Protein AF-A0ABD0NRP0-F1 (afdb_monomer_lite)

Sequence (120 aa):
FGYTNIGIIAADGDWSVAAAMLEDPYLNDAVEVIGVHYPGTKTVKEALFSEKKLWSSEDYSTFNDDIGAGCWARILNQNYVNGRMTSTISWNLIASYYENLSFGGDGLMTADEPWSGHYV

Structure (mmCIF, N/CA/C/O backbone):
data_AF-A0ABD0NRP0-F1
#
_entry.id   AF-A0ABD0NRP0-F1
#
loop_
_atom_site.group_PDB
_atom_site.id
_atom_site.type_symbol
_atom_site.label_atom_id
_atom_site.label_alt_id
_atom_site.label_comp_id
_atom_site.label_asym_id
_atom_site.label_entity_id
_atom_site.label_seq_id
_atom_site.pdbx_PDB_ins_code
_atom_site.Cartn_x
_atom_site.Cartn_y
_atom_site.Cartn_z
_atom_site.occupancy
_atom_site.B_iso_or_equiv
_atom_site.auth_seq_id
_atom_site.auth_comp_id
_atom_site.auth_asym_id
_atom_site.auth_atom_id
_atom_site.pdbx_PDB_model_num
ATOM 1 N N . PHE A 1 1 ? -29.405 -11.449 -0.963 1.00 57.97 1 PHE A N 1
ATOM 2 C CA . PHE A 1 1 ? -28.964 -10.470 -1.975 1.00 57.97 1 PHE A CA 1
ATOM 3 C C . PHE A 1 1 ? -28.251 -9.351 -1.245 1.00 57.97 1 PHE A C 1
ATOM 5 O O . PHE A 1 1 ? -28.846 -8.779 -0.344 1.00 57.97 1 PHE A O 1
ATOM 12 N N . GLY A 1 2 ? -26.979 -9.116 -1.553 1.00 84.50 2 GLY A N 1
ATOM 13 C CA . GLY A 1 2 ? -26.143 -8.121 -0.877 1.00 84.50 2 GLY A CA 1
ATOM 14 C C . GLY A 1 2 ? -24.677 -8.552 -0.861 1.00 84.50 2 GLY A C 1
ATOM 15 O O . GLY A 1 2 ? -24.392 -9.747 -0.826 1.00 84.50 2 GLY A O 1
ATOM 16 N N . TYR A 1 3 ? -23.762 -7.585 -0.898 1.00 93.06 3 TYR A N 1
ATOM 17 C CA . TYR A 1 3 ? -22.310 -7.795 -0.856 1.00 93.06 3 TYR A CA 1
ATOM 18 C C . TYR A 1 3 ? -21.794 -7.932 0.589 1.00 93.06 3 TYR A C 1
ATOM 20 O O . TYR A 1 3 ? -20.792 -7.334 0.953 1.00 93.06 3 TYR A O 1
ATOM 28 N 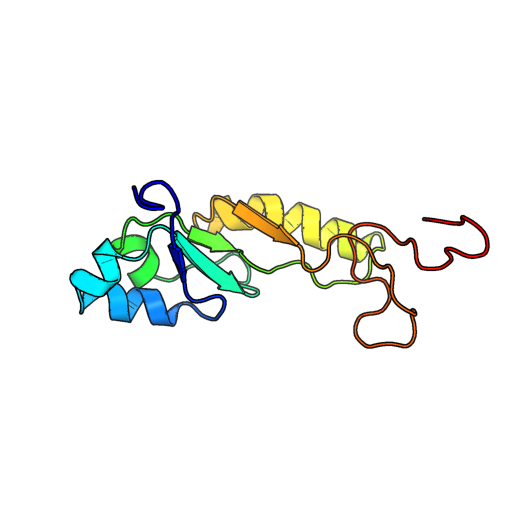N . THR A 1 4 ? -22.480 -8.709 1.435 1.00 92.56 4 THR A N 1
ATOM 29 C CA . THR A 1 4 ? -22.205 -8.791 2.889 1.00 92.56 4 THR A CA 1
ATOM 30 C C . THR A 1 4 ? -20.862 -9.429 3.247 1.00 92.56 4 THR A C 1
ATOM 32 O O . THR A 1 4 ? -20.465 -9.389 4.402 1.00 92.56 4 THR A O 1
ATOM 35 N N . ASN A 1 5 ? -20.178 -10.033 2.273 1.00 94.75 5 ASN A N 1
ATOM 36 C CA . ASN A 1 5 ? -18.858 -10.643 2.448 1.00 94.75 5 ASN A CA 1
ATOM 37 C C . ASN A 1 5 ? -17.716 -9.722 1.976 1.00 94.75 5 ASN A C 1
ATOM 39 O O . ASN A 1 5 ? -16.573 -10.165 1.913 1.00 94.75 5 ASN A O 1
ATOM 43 N N . ILE A 1 6 ? -18.023 -8.485 1.570 1.00 96.88 6 ILE A N 1
ATOM 44 C CA . ILE A 1 6 ? -17.028 -7.490 1.162 1.00 96.88 6 ILE A CA 1
ATOM 45 C C . ILE A 1 6 ? -16.732 -6.590 2.361 1.00 96.88 6 ILE A C 1
ATOM 47 O O . ILE A 1 6 ? -17.630 -5.914 2.858 1.00 96.88 6 ILE A O 1
ATOM 51 N N . GLY A 1 7 ? -15.480 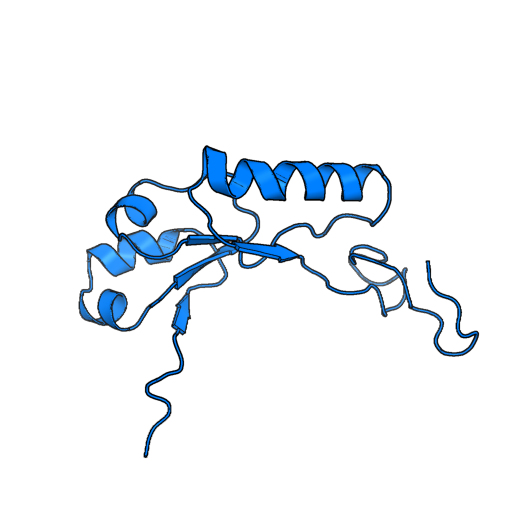-6.600 2.813 1.00 96.56 7 GLY A N 1
ATOM 52 C CA . GLY A 1 7 ? -14.989 -5.720 3.870 1.00 96.56 7 GLY A CA 1
ATOM 53 C C . GLY A 1 7 ? -14.593 -4.338 3.353 1.00 96.56 7 GLY A C 1
ATOM 54 O O . GLY A 1 7 ? -14.312 -4.159 2.166 1.00 96.56 7 GLY A O 1
ATOM 55 N N . ILE A 1 8 ? -14.540 -3.365 4.263 1.00 98.31 8 ILE A N 1
ATOM 56 C CA . ILE A 1 8 ? -14.067 -2.003 3.992 1.00 98.31 8 ILE A CA 1
ATOM 57 C C . ILE A 1 8 ? -12.703 -1.811 4.659 1.00 98.31 8 ILE A C 1
ATOM 59 O O . ILE A 1 8 ? -12.541 -2.084 5.852 1.00 98.31 8 ILE A O 1
ATOM 63 N N . ILE A 1 9 ? -11.738 -1.319 3.884 1.00 98.75 9 ILE A N 1
ATOM 64 C CA . ILE A 1 9 ? -10.479 -0.763 4.381 1.00 98.75 9 ILE A CA 1
ATOM 65 C C . ILE A 1 9 ? -10.592 0.762 4.402 1.00 98.75 9 ILE A C 1
ATOM 67 O O . ILE A 1 9 ? -11.164 1.351 3.484 1.00 98.75 9 ILE A O 1
ATOM 71 N N . ALA A 1 10 ? -10.094 1.395 5.461 1.00 98.50 10 ALA A N 1
ATOM 72 C CA . ALA A 1 10 ? -10.061 2.848 5.579 1.00 98.50 10 ALA A CA 1
ATOM 73 C C . ALA A 1 10 ? -8.774 3.317 6.282 1.00 98.50 10 ALA A C 1
ATOM 75 O O . ALA A 1 10 ? -8.218 2.594 7.096 1.00 98.50 10 ALA A O 1
ATOM 76 N N . ALA A 1 11 ? -8.260 4.517 6.043 1.00 98.00 11 ALA A N 1
ATOM 77 C CA . ALA A 1 11 ? -8.748 5.503 5.079 1.00 98.00 11 ALA A CA 1
ATOM 78 C C . ALA A 1 11 ? -7.853 5.611 3.834 1.00 98.00 11 ALA A C 1
ATOM 80 O O . ALA A 1 11 ? -8.106 6.487 3.014 1.00 98.00 11 ALA A O 1
ATOM 81 N N . ASP A 1 12 ? -6.827 4.756 3.713 1.00 98.38 12 ASP A N 1
ATOM 82 C CA . ASP A 1 12 ? -5.772 4.899 2.701 1.00 98.38 12 ASP A CA 1
ATOM 83 C C . ASP A 1 12 ? -5.112 6.286 2.785 1.00 98.38 12 ASP A C 1
ATOM 85 O O . ASP A 1 12 ? -5.074 7.071 1.84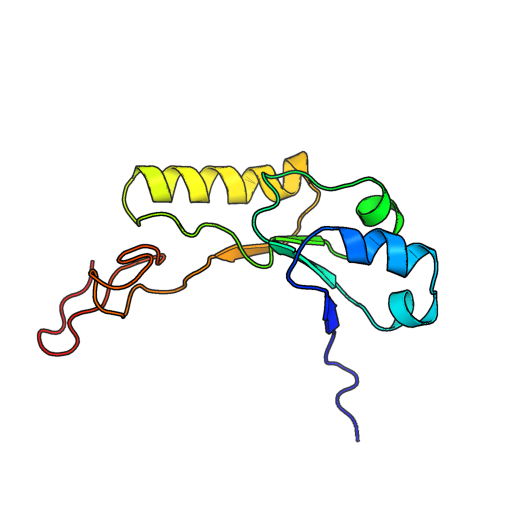2 1.00 98.38 12 ASP A O 1
ATOM 89 N N . GLY A 1 13 ? -4.639 6.602 3.993 1.00 96.50 13 GLY A N 1
ATOM 90 C CA . GLY A 1 13 ? -4.005 7.870 4.332 1.00 96.50 13 GLY A CA 1
ATOM 91 C C . GLY A 1 13 ? -3.131 7.726 5.574 1.00 96.50 13 GLY A C 1
ATOM 92 O O . GLY A 1 13 ? -2.326 6.800 5.670 1.00 96.50 13 GLY A O 1
ATOM 93 N N . ASP A 1 14 ? -3.287 8.628 6.542 1.00 97.62 14 ASP A N 1
ATOM 94 C CA . ASP A 1 14 ? -2.591 8.536 7.826 1.00 97.62 14 ASP A CA 1
ATOM 95 C C . ASP A 1 14 ? -3.384 7.727 8.877 1.00 97.62 14 ASP A C 1
ATOM 97 O O . ASP A 1 14 ? -4.442 7.151 8.619 1.00 97.62 14 ASP A O 1
ATOM 101 N N . TRP A 1 15 ? -2.863 7.682 10.103 1.00 98.44 15 TRP A N 1
ATOM 102 C CA . TRP A 1 15 ? -3.472 6.945 11.210 1.00 98.44 15 TRP A CA 1
ATOM 103 C C . TRP A 1 15 ? -4.694 7.632 11.851 1.00 98.44 15 TRP A C 1
ATOM 105 O O . TRP A 1 15 ? -5.257 7.080 12.799 1.00 98.44 15 TRP A O 1
ATOM 115 N N . SER A 1 16 ? -5.117 8.817 11.396 1.00 98.12 16 SER A N 1
ATOM 116 C CA . SER A 1 16 ? -6.164 9.616 12.061 1.00 98.12 16 SER A CA 1
ATOM 117 C C . SER A 1 16 ? -7.515 8.901 12.156 1.00 98.12 16 SER A C 1
ATOM 119 O O . SER A 1 16 ? -8.231 9.075 13.145 1.00 98.12 16 SER A O 1
ATOM 121 N N . VAL A 1 17 ? -7.833 8.020 11.197 1.00 98.38 17 VAL A N 1
ATOM 122 C CA . VAL A 1 17 ? -9.058 7.201 11.214 1.00 98.38 17 VAL A CA 1
ATOM 123 C C . VAL A 1 17 ? -9.155 6.325 12.465 1.00 98.38 17 VAL A C 1
ATOM 125 O O . VAL A 1 17 ? -10.251 6.091 12.969 1.00 98.38 17 VAL A O 1
ATOM 128 N N . ALA A 1 18 ? -8.018 5.899 13.026 1.00 98.44 18 ALA A N 1
ATOM 129 C CA . ALA A 1 18 ? -8.002 5.081 14.229 1.00 98.44 18 ALA A CA 1
ATOM 130 C C . ALA A 1 18 ? -8.591 5.825 15.435 1.00 98.44 18 ALA A C 1
ATOM 132 O O . ALA A 1 18 ? -9.335 5.229 16.206 1.00 98.44 18 ALA A O 1
ATOM 133 N N . ALA A 1 19 ? -8.301 7.123 15.580 1.00 98.12 19 ALA A N 1
ATOM 134 C CA . ALA A 1 19 ? -8.878 7.940 16.645 1.00 98.12 19 ALA A CA 1
ATOM 135 C C . ALA A 1 19 ? -10.391 8.117 16.445 1.00 98.12 19 ALA A C 1
ATOM 137 O O . ALA A 1 19 ? -11.161 7.889 17.374 1.00 98.12 19 ALA A O 1
ATOM 138 N N . ALA A 1 20 ? -10.825 8.415 15.215 1.00 98.38 20 ALA A N 1
ATOM 139 C CA . ALA A 1 20 ? -12.246 8.552 14.886 1.00 98.38 20 ALA A CA 1
ATOM 140 C C . ALA A 1 20 ? -13.044 7.265 15.177 1.00 98.38 20 ALA A C 1
ATOM 142 O O . ALA A 1 20 ? -14.153 7.319 15.700 1.00 98.38 20 ALA A O 1
ATOM 143 N N . MET A 1 21 ? -12.460 6.093 14.909 1.00 98.38 21 MET A N 1
ATOM 144 C CA . MET A 1 21 ? -13.070 4.788 15.194 1.00 98.38 21 MET A CA 1
ATOM 145 C C . MET A 1 21 ? -13.165 4.449 16.687 1.00 98.38 21 MET A C 1
ATOM 147 O O . MET A 1 21 ? -13.916 3.544 17.047 1.00 98.38 21 MET A O 1
ATOM 151 N N . LEU A 1 22 ? -12.392 5.101 17.558 1.00 97.94 22 LEU A N 1
ATOM 152 C CA . LEU A 1 22 ? -12.546 4.945 19.009 1.00 97.94 22 LEU A CA 1
ATOM 153 C C . LEU A 1 22 ? -13.688 5.811 19.556 1.00 97.94 22 LEU A C 1
ATOM 155 O O . LEU A 1 22 ? -14.236 5.497 20.611 1.00 97.94 22 LEU A O 1
ATOM 159 N N . GLU A 1 23 ? -14.046 6.881 18.846 1.00 98.25 23 GLU A N 1
ATOM 160 C CA . GLU A 1 23 ? -15.125 7.799 19.219 1.00 98.25 23 GLU A CA 1
ATOM 161 C C . GLU A 1 23 ? -16.482 7.386 18.627 1.00 98.25 23 GLU A C 1
ATOM 163 O O . GLU A 1 23 ? -17.511 7.565 19.282 1.00 98.25 23 GLU A O 1
ATOM 168 N N . ASP A 1 24 ? -16.497 6.804 17.421 1.00 98.44 24 ASP A N 1
ATOM 169 C CA . ASP A 1 24 ? -17.717 6.402 16.714 1.00 98.44 24 ASP A CA 1
ATOM 170 C C . ASP A 1 24 ? -17.819 4.869 16.543 1.00 98.44 24 ASP A C 1
ATOM 172 O O . ASP A 1 24 ? -17.124 4.282 15.702 1.00 98.44 24 ASP A O 1
ATOM 176 N N . PRO A 1 25 ? -18.721 4.193 17.286 1.00 97.62 25 PRO A N 1
ATOM 177 C CA . PRO A 1 25 ? -18.903 2.748 17.180 1.00 97.62 25 PRO A CA 1
ATOM 178 C C . PRO A 1 25 ? -19.505 2.299 15.841 1.00 97.62 25 PRO A C 1
ATOM 180 O O . PRO A 1 25 ? -19.260 1.165 15.438 1.00 97.62 25 PRO A O 1
ATOM 183 N N . TYR A 1 26 ? -20.260 3.146 15.133 1.00 98.31 26 TYR A N 1
ATOM 184 C CA . TYR A 1 26 ? -20.797 2.800 13.812 1.00 98.31 26 TYR A CA 1
ATOM 185 C C . TYR A 1 26 ? -19.700 2.827 12.752 1.00 98.31 26 TYR A C 1
ATOM 187 O O . TYR A 1 26 ? -19.637 1.933 11.908 1.00 98.31 26 TYR A O 1
ATOM 195 N N . LEU A 1 27 ? -18.800 3.814 12.820 1.00 98.50 27 LEU A N 1
ATOM 196 C CA . LEU A 1 27 ? -17.601 3.829 11.983 1.00 98.50 27 LEU A CA 1
ATOM 197 C C . LEU A 1 27 ? -16.706 2.627 12.299 1.00 98.50 27 LEU A C 1
ATOM 199 O O . LEU A 1 27 ? -16.206 1.976 11.382 1.00 98.50 27 LEU A O 1
ATOM 203 N N . ASN A 1 28 ? -16.529 2.309 13.586 1.00 98.31 28 ASN A N 1
ATOM 204 C CA . ASN A 1 28 ? -15.750 1.147 13.996 1.00 98.31 28 ASN A CA 1
ATOM 205 C C . ASN A 1 28 ? -16.314 -0.154 13.414 1.00 98.31 28 ASN A C 1
ATOM 207 O O . ASN A 1 28 ? -15.553 -0.943 12.864 1.00 98.31 28 ASN A O 1
ATOM 211 N N . ASP A 1 29 ? -17.626 -0.373 13.512 1.00 98.00 29 ASP A N 1
ATOM 212 C CA . ASP A 1 29 ? -18.295 -1.575 12.999 1.00 98.00 29 ASP A CA 1
ATOM 213 C C . ASP A 1 29 ? -18.189 -1.693 11.470 1.00 98.00 29 ASP A C 1
ATOM 215 O O . ASP A 1 29 ? -17.922 -2.772 10.946 1.00 98.00 29 ASP A O 1
ATOM 219 N N . ALA A 1 30 ? -18.306 -0.571 10.751 1.00 97.69 30 ALA A N 1
ATOM 220 C CA . ALA A 1 30 ? -18.246 -0.546 9.290 1.00 97.69 30 ALA A CA 1
ATOM 221 C C . ALA A 1 30 ? -16.850 -0.848 8.709 1.00 97.69 30 ALA A C 1
ATOM 223 O O . ALA A 1 30 ? -16.752 -1.338 7.583 1.00 97.69 30 ALA A O 1
ATOM 224 N N . VAL A 1 31 ? -15.772 -0.546 9.441 1.00 98.38 31 VAL A N 1
ATOM 225 C CA . VAL A 1 31 ? -14.387 -0.711 8.969 1.00 98.38 3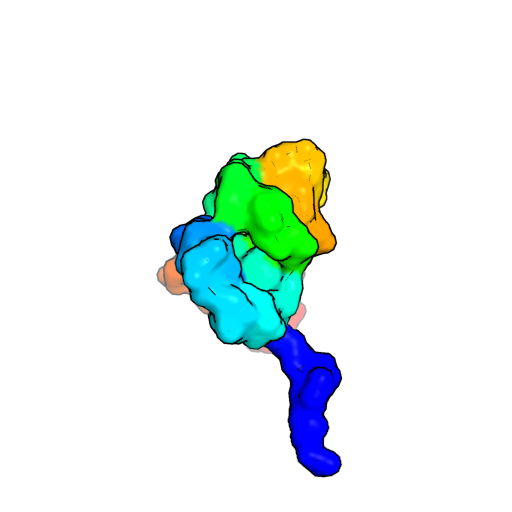1 VAL A CA 1
ATOM 226 C C . VAL A 1 31 ? -13.811 -2.051 9.434 1.00 98.38 31 VAL A C 1
ATOM 228 O O . VAL A 1 31 ? -13.721 -2.336 10.631 1.00 98.38 31 VAL A O 1
ATOM 231 N N . GLU A 1 32 ? -13.349 -2.875 8.491 1.00 98.38 32 GLU A N 1
ATOM 232 C CA . GLU A 1 32 ? -12.703 -4.160 8.794 1.00 98.38 32 GLU A CA 1
ATOM 233 C C . GLU A 1 32 ? -11.183 -4.014 8.987 1.00 98.38 32 GLU A C 1
ATOM 235 O O . GLU A 1 32 ? -10.588 -4.687 9.835 1.00 98.38 32 GLU A O 1
ATOM 240 N N . VAL A 1 33 ? -10.548 -3.132 8.209 1.00 98.81 33 VAL A N 1
ATOM 241 C CA . VAL A 1 33 ? -9.088 -2.957 8.164 1.00 98.81 33 VAL A CA 1
ATOM 242 C C . VAL A 1 33 ? -8.729 -1.476 8.222 1.00 98.81 33 VAL A C 1
ATOM 244 O O . VAL A 1 33 ? -9.330 -0.664 7.521 1.00 98.81 33 VAL A O 1
ATOM 247 N N . ILE A 1 34 ? -7.709 -1.132 9.009 1.00 98.88 34 ILE A N 1
ATOM 248 C CA . ILE A 1 34 ? -7.069 0.184 8.948 1.00 98.88 34 ILE A CA 1
ATOM 249 C C . ILE A 1 34 ? -5.908 0.107 7.950 1.00 98.88 34 ILE A C 1
ATOM 251 O O . ILE A 1 34 ? -4.920 -0.589 8.201 1.00 98.88 34 ILE A O 1
ATOM 255 N N . GLY A 1 35 ? -6.050 0.791 6.818 1.00 98.81 35 GLY A N 1
ATOM 256 C CA . GLY A 1 35 ? -5.039 0.929 5.770 1.00 98.81 35 GLY A CA 1
ATOM 257 C C . GLY A 1 35 ? -4.384 2.303 5.812 1.00 98.81 35 GLY A C 1
ATOM 258 O O . GLY A 1 35 ? -5.086 3.320 5.839 1.00 98.81 35 GLY A O 1
ATOM 259 N N . VAL A 1 36 ? -3.052 2.324 5.831 1.00 98.81 36 VAL A N 1
ATOM 260 C CA . VAL A 1 36 ? -2.249 3.552 5.854 1.00 98.81 36 VAL A CA 1
ATOM 261 C C . VAL A 1 36 ? -1.133 3.536 4.821 1.00 98.81 36 VAL A C 1
ATOM 263 O O . VAL A 1 36 ? -0.678 2.472 4.395 1.00 98.81 36 VAL A O 1
ATOM 266 N N . HIS A 1 37 ? -0.667 4.729 4.466 1.00 98.81 37 HIS A N 1
ATOM 267 C CA . HIS A 1 37 ? 0.390 4.946 3.485 1.00 98.81 37 HIS A CA 1
ATOM 268 C C . HIS A 1 37 ? 1.714 5.287 4.168 1.00 98.81 37 HIS A C 1
ATOM 270 O O . HIS A 1 37 ? 1.753 6.082 5.109 1.00 98.81 37 HIS A O 1
ATOM 276 N N . TYR A 1 38 ? 2.804 4.688 3.686 1.00 98.69 38 TYR A N 1
ATOM 277 C CA . TYR A 1 38 ? 4.189 4.984 4.083 1.00 98.69 38 TYR A CA 1
ATOM 278 C C . TYR A 1 38 ? 4.407 5.124 5.611 1.00 98.69 38 TYR A C 1
ATOM 280 O O . TYR A 1 38 ? 4.979 6.111 6.083 1.00 98.69 38 TYR A O 1
ATOM 288 N N . PRO A 1 39 ? 4.005 4.131 6.432 1.00 98.56 39 PRO A N 1
ATOM 289 C CA . PRO A 1 39 ? 3.960 4.238 7.897 1.00 98.56 39 PRO A CA 1
ATOM 290 C C . PRO A 1 39 ? 5.334 4.270 8.585 1.00 98.56 39 PRO A C 1
ATOM 292 O O . PRO A 1 39 ? 5.422 4.321 9.815 1.00 98.56 39 PRO A O 1
ATOM 295 N N . GLY A 1 40 ? 6.434 4.148 7.835 1.00 98.50 40 GLY A N 1
ATOM 296 C CA . GLY A 1 40 ? 7.780 4.103 8.408 1.00 98.50 40 GLY A CA 1
ATOM 297 C C . GLY A 1 40 ? 7.969 2.939 9.387 1.00 98.50 40 GLY A C 1
ATOM 298 O O . GLY A 1 40 ? 8.711 3.055 10.364 1.00 98.50 40 GLY A O 1
ATOM 299 N N . THR A 1 41 ? 7.295 1.808 9.146 1.00 98.75 41 THR A N 1
ATOM 300 C CA . THR A 1 41 ? 7.248 0.604 10.002 1.00 98.75 41 THR A CA 1
ATOM 301 C C . THR A 1 41 ? 6.541 0.760 11.348 1.00 98.75 41 THR A C 1
ATOM 303 O O . THR A 1 41 ? 6.487 -0.198 12.116 1.00 98.75 41 THR A O 1
ATOM 306 N N . LYS A 1 42 ? 5.999 1.931 11.683 1.00 98.69 42 LYS A N 1
ATOM 307 C CA . LYS A 1 42 ? 5.422 2.199 13.007 1.00 98.69 42 LYS A CA 1
ATOM 308 C C . LYS A 1 42 ? 3.911 2.348 12.924 1.00 98.69 42 LYS A C 1
ATOM 310 O O . LYS A 1 42 ? 3.363 2.713 11.896 1.00 98.69 42 LYS A O 1
ATOM 315 N N . THR A 1 43 ? 3.253 2.072 14.042 1.00 98.69 43 THR A N 1
ATOM 316 C CA . THR A 1 43 ? 1.827 2.345 14.242 1.00 98.69 43 THR A CA 1
ATOM 317 C C . THR A 1 43 ? 1.630 3.286 15.431 1.00 98.69 43 THR A C 1
ATOM 319 O O . THR A 1 43 ? 2.596 3.640 16.115 1.00 98.69 43 THR A O 1
ATOM 322 N N . VAL A 1 44 ? 0.386 3.687 15.685 1.00 98.62 44 VAL A N 1
ATOM 323 C CA . VAL A 1 44 ? -0.013 4.568 16.791 1.00 98.62 44 VAL A CA 1
ATOM 324 C C . VAL A 1 44 ? -0.857 3.815 17.822 1.00 98.62 44 VAL A C 1
ATOM 326 O O . VAL A 1 44 ? -1.367 2.726 17.557 1.00 98.62 44 VAL A O 1
ATOM 329 N N . LYS A 1 45 ? -0.998 4.375 19.028 1.00 98.50 45 LYS A N 1
ATOM 330 C CA . LYS A 1 45 ? -1.690 3.699 20.141 1.00 98.50 45 LYS A CA 1
ATOM 331 C C . LYS A 1 45 ? -3.169 3.472 19.844 1.00 98.50 45 LYS A C 1
ATOM 333 O O . LYS A 1 45 ? -3.701 2.422 20.178 1.00 98.50 45 LYS A O 1
ATOM 338 N N . GLU A 1 46 ? -3.803 4.430 19.188 1.00 98.56 46 GLU A N 1
ATOM 339 C CA . GLU A 1 46 ? -5.214 4.420 18.820 1.00 98.56 46 GLU A CA 1
ATOM 340 C C . GLU A 1 46 ? -5.517 3.244 17.882 1.00 98.56 46 GLU A C 1
ATOM 342 O O . GLU A 1 46 ? -6.467 2.496 18.102 1.00 98.56 46 GLU A O 1
ATOM 347 N N . ALA A 1 47 ? -4.640 3.001 16.901 1.00 98.56 47 ALA A N 1
ATOM 348 C CA . ALA A 1 47 ? -4.752 1.866 15.987 1.00 98.56 47 ALA A CA 1
ATOM 349 C C . ALA A 1 47 ? -4.620 0.529 16.730 1.00 98.56 47 ALA A C 1
ATOM 351 O O . ALA A 1 47 ? -5.371 -0.404 16.456 1.00 98.56 47 ALA A O 1
ATOM 352 N N . LEU A 1 48 ? -3.732 0.450 17.727 1.00 98.38 48 LEU A N 1
ATOM 353 C CA . LEU A 1 48 ? -3.607 -0.734 18.580 1.00 98.38 48 LEU A CA 1
ATOM 354 C C . LEU A 1 48 ? -4.856 -0.975 19.438 1.00 98.38 48 LEU A C 1
ATOM 356 O O . LEU A 1 48 ? -5.250 -2.126 19.604 1.00 98.38 48 LEU A O 1
ATOM 360 N N . PHE A 1 49 ? -5.473 0.082 19.971 1.00 98.19 49 PHE A N 1
ATOM 361 C CA . PHE A 1 49 ? -6.698 -0.021 20.771 1.00 98.19 49 PHE A CA 1
ATOM 362 C C . PHE A 1 49 ? -7.935 -0.375 19.945 1.00 98.19 49 PHE A C 1
ATOM 364 O O . PHE A 1 49 ? -8.884 -0.917 20.500 1.00 98.19 49 PHE A O 1
ATOM 371 N N . SER A 1 50 ? -7.927 -0.107 18.637 1.00 97.25 50 SER A N 1
ATOM 372 C CA . SER A 1 50 ? -9.032 -0.486 17.749 1.00 97.25 50 SER A CA 1
ATOM 373 C C . SER A 1 50 ? -9.191 -2.005 17.576 1.00 97.25 50 SER A C 1
ATOM 375 O O . SER A 1 50 ? -10.244 -2.452 17.132 1.00 97.25 50 SER A O 1
ATOM 377 N N . GLU A 1 51 ? -8.137 -2.783 17.865 1.00 96.69 51 GLU A N 1
ATOM 378 C CA . GLU A 1 51 ? -8.036 -4.235 17.625 1.00 96.69 51 GLU A CA 1
ATOM 379 C C . GLU A 1 51 ? -8.307 -4.680 16.171 1.00 96.69 51 GLU A C 1
ATOM 381 O O . GLU A 1 51 ? -8.425 -5.873 15.880 1.00 96.69 51 GLU A O 1
ATOM 386 N N . LYS A 1 52 ? -8.355 -3.737 15.224 1.00 98.31 52 LYS A N 1
ATOM 387 C CA . LYS A 1 52 ? -8.519 -4.024 13.798 1.00 98.31 52 LYS A CA 1
ATOM 388 C C . LYS A 1 52 ? -7.239 -4.592 13.196 1.00 98.31 52 LYS A C 1
ATOM 390 O O . LYS A 1 52 ? -6.133 -4.415 13.711 1.00 98.31 52 LYS A O 1
ATOM 395 N N . LYS A 1 53 ? -7.378 -5.238 12.035 1.00 98.69 53 LYS A N 1
ATOM 396 C CA . LYS A 1 53 ? -6.223 -5.539 11.179 1.00 98.69 53 LYS A CA 1
ATOM 397 C C . LYS A 1 53 ? -5.610 -4.212 10.728 1.00 98.69 53 LYS A C 1
ATOM 399 O O . LYS A 1 53 ? -6.335 -3.322 10.290 1.00 98.69 53 LYS A O 1
ATOM 404 N N . LEU A 1 54 ? -4.289 -4.101 10.819 1.00 98.88 54 LEU A N 1
ATOM 405 C CA . LEU A 1 54 ? -3.538 -2.933 10.361 1.00 98.88 54 LEU A CA 1
ATOM 406 C C . LEU A 1 54 ? -2.735 -3.330 9.131 1.00 98.88 54 LEU A C 1
ATOM 408 O O . LEU A 1 54 ? -2.010 -4.325 9.204 1.00 98.88 54 LEU A O 1
ATOM 412 N N . TRP A 1 55 ? -2.831 -2.584 8.038 1.00 98.88 55 TRP A N 1
ATOM 413 C CA . TRP A 1 55 ? -2.069 -2.820 6.811 1.00 98.88 55 TRP A CA 1
ATOM 414 C C . TRP A 1 55 ? -1.302 -1.559 6.411 1.00 98.88 55 TRP A C 1
ATOM 416 O O . TRP A 1 55 ? -1.832 -0.453 6.500 1.00 98.88 55 TRP A O 1
ATOM 426 N N . SER A 1 56 ? -0.075 -1.747 5.922 1.00 98.88 56 SER A N 1
ATOM 427 C CA . SER A 1 56 ? 0.547 -0.749 5.051 1.00 98.88 56 SER A CA 1
ATOM 428 C C . SER A 1 56 ? -0.096 -0.941 3.677 1.00 98.88 56 SER A C 1
ATOM 430 O O . SER A 1 56 ? 0.282 -1.853 2.937 1.00 98.88 56 SER A O 1
ATOM 432 N N . SER A 1 57 ? -1.191 -0.220 3.417 1.00 98.88 57 SER A N 1
ATOM 433 C CA . SER A 1 57 ? -1.992 -0.383 2.196 1.00 98.88 57 SER A CA 1
ATOM 434 C C . SER A 1 57 ? -1.345 0.282 0.983 1.00 98.88 57 SER A C 1
ATOM 436 O O . SER A 1 57 ? -1.694 -0.062 -0.143 1.00 98.88 57 SER A O 1
ATOM 438 N N . GLU A 1 58 ? -0.349 1.137 1.221 1.00 98.88 58 GLU A N 1
ATOM 439 C CA . GLU A 1 58 ? 0.575 1.654 0.217 1.00 98.88 58 GLU A CA 1
ATOM 440 C C . GLU A 1 58 ? 1.970 1.852 0.834 1.00 98.88 58 GLU A C 1
ATOM 442 O O . GLU A 1 58 ? 2.126 2.504 1.870 1.00 98.88 58 GLU A O 1
ATOM 447 N N . ASP A 1 59 ? 2.992 1.268 0.217 1.00 98.75 59 ASP A N 1
ATOM 448 C CA . ASP A 1 59 ? 4.395 1.374 0.625 1.00 98.75 59 ASP A CA 1
ATOM 449 C C . ASP A 1 59 ? 5.311 1.170 -0.596 1.00 98.75 59 ASP A C 1
ATOM 451 O O . ASP A 1 59 ? 4.824 1.061 -1.718 1.00 98.75 59 ASP A O 1
ATOM 455 N N . TYR A 1 60 ? 6.625 1.048 -0.384 1.00 98.56 60 TYR A N 1
ATOM 456 C CA . TYR A 1 60 ? 7.646 0.904 -1.437 1.00 98.56 60 TYR A CA 1
ATOM 457 C C . TYR A 1 60 ? 7.934 2.209 -2.189 1.00 98.56 60 TYR A C 1
ATOM 459 O O . TYR A 1 60 ? 8.803 2.949 -1.726 1.00 98.56 60 TYR A O 1
ATOM 467 N N . SER A 1 61 ? 7.266 2.485 -3.317 1.00 97.94 61 SER A N 1
ATOM 468 C CA . SER A 1 61 ? 7.450 3.672 -4.176 1.00 97.94 61 SER A CA 1
ATOM 469 C C . SER A 1 61 ? 8.913 4.115 -4.309 1.00 97.94 61 SER A C 1
ATOM 471 O O . SER A 1 61 ? 9.260 5.268 -4.049 1.00 97.94 61 SER A O 1
ATOM 473 N N . THR A 1 62 ? 9.793 3.162 -4.603 1.00 97.88 62 THR A N 1
ATOM 474 C CA . THR A 1 62 ? 11.238 3.372 -4.717 1.00 97.88 62 THR A CA 1
ATOM 475 C C . THR A 1 62 ? 11.716 2.712 -6.000 1.00 97.88 62 THR A C 1
ATOM 477 O O . THR A 1 62 ? 11.240 1.626 -6.325 1.00 97.88 62 THR A O 1
ATOM 480 N N . PHE A 1 63 ? 12.683 3.331 -6.676 1.00 97.81 63 PHE A N 1
ATOM 481 C CA . PHE A 1 63 ? 13.291 2.793 -7.890 1.00 97.81 63 PHE A CA 1
ATOM 482 C C . PHE A 1 63 ? 13.739 1.339 -7.711 1.00 97.81 63 PHE A C 1
ATOM 484 O O . PHE A 1 63 ? 14.295 0.975 -6.671 1.00 97.81 63 PHE A O 1
ATOM 491 N N . ASN A 1 64 ? 13.502 0.503 -8.716 1.00 97.38 64 ASN A N 1
ATOM 492 C CA . ASN A 1 64 ? 13.590 -0.951 -8.603 1.00 97.38 64 ASN A CA 1
ATOM 493 C C . ASN A 1 64 ? 14.985 -1.555 -8.795 1.00 97.38 64 ASN A C 1
ATOM 495 O O . ASN A 1 64 ? 15.147 -2.654 -9.323 1.00 97.38 64 ASN A O 1
ATOM 499 N N . ASP A 1 65 ? 15.994 -0.859 -8.281 1.00 97.50 65 ASP A N 1
ATOM 500 C CA . ASP A 1 65 ? 17.359 -1.355 -8.159 1.00 97.50 65 ASP A CA 1
ATOM 501 C C . ASP A 1 65 ? 17.584 -2.130 -6.840 1.00 97.50 65 ASP A C 1
ATOM 503 O O . ASP A 1 65 ? 16.663 -2.398 -6.059 1.00 97.50 65 ASP A O 1
ATOM 507 N N . ASP A 1 66 ? 18.842 -2.474 -6.551 1.00 98.25 66 ASP A N 1
ATOM 508 C CA . ASP A 1 66 ? 19.228 -3.162 -5.313 1.00 98.25 66 ASP A CA 1
ATOM 509 C C . ASP A 1 66 ? 18.911 -2.347 -4.040 1.00 98.25 66 ASP A C 1
ATOM 511 O O . ASP A 1 66 ? 18.702 -2.921 -2.964 1.00 98.25 66 ASP A O 1
ATOM 515 N N . ILE A 1 67 ? 18.851 -1.012 -4.132 1.00 98.38 67 ILE A N 1
ATOM 516 C CA . ILE A 1 67 ? 18.480 -0.139 -3.012 1.00 98.38 67 ILE A CA 1
ATOM 517 C C . ILE A 1 67 ? 16.974 -0.225 -2.766 1.00 98.38 67 ILE A C 1
ATOM 519 O O . ILE A 1 67 ? 16.560 -0.408 -1.614 1.00 98.38 67 ILE A O 1
ATOM 523 N N . GLY A 1 68 ? 16.158 -0.171 -3.822 1.00 98.44 68 GLY A N 1
ATOM 524 C CA . GLY A 1 68 ? 14.720 -0.427 -3.748 1.00 98.44 68 GLY A CA 1
ATOM 525 C C . GLY A 1 68 ? 14.419 -1.817 -3.200 1.00 98.44 68 GLY A C 1
ATOM 526 O O . GLY A 1 68 ? 13.668 -1.956 -2.230 1.00 98.44 68 GLY A O 1
ATOM 527 N N . ALA A 1 69 ? 15.070 -2.852 -3.731 1.00 98.56 69 ALA A N 1
ATOM 528 C CA . ALA A 1 69 ? 14.934 -4.222 -3.238 1.00 98.56 69 ALA A CA 1
ATOM 529 C C . ALA A 1 69 ? 15.287 -4.334 -1.743 1.00 98.56 69 ALA A C 1
ATOM 531 O O . ALA A 1 69 ? 14.565 -4.975 -0.971 1.00 98.56 69 ALA A O 1
ATOM 532 N N . GLY A 1 70 ? 16.350 -3.655 -1.299 1.00 98.75 70 GLY A N 1
ATOM 533 C CA . GLY A 1 70 ? 16.721 -3.560 0.114 1.00 98.75 70 GLY A CA 1
ATOM 534 C C . GLY A 1 70 ? 15.673 -2.841 0.972 1.00 98.75 70 GLY A C 1
ATOM 535 O O . GLY A 1 70 ? 15.379 -3.281 2.091 1.00 98.75 70 GLY A O 1
ATOM 536 N N . CYS A 1 71 ? 15.070 -1.765 0.456 1.00 98.56 71 CYS A N 1
ATOM 537 C CA . CYS A 1 71 ? 13.948 -1.080 1.099 1.00 98.56 71 CYS A CA 1
ATOM 538 C C . CYS A 1 71 ? 12.771 -2.043 1.306 1.00 98.56 71 CYS A C 1
ATOM 540 O O . CYS A 1 71 ? 12.330 -2.225 2.446 1.00 98.56 71 CYS A O 1
ATOM 542 N N . TRP A 1 72 ? 12.340 -2.723 0.239 1.00 98.81 72 TRP A N 1
ATOM 543 C CA . TRP A 1 72 ? 11.216 -3.660 0.257 1.00 98.81 72 TRP A CA 1
ATOM 544 C C . TRP A 1 72 ? 11.445 -4.827 1.222 1.00 98.81 72 TRP A C 1
ATOM 546 O O . TRP A 1 72 ? 10.619 -5.093 2.099 1.00 98.81 72 TRP A O 1
ATOM 556 N N . ALA A 1 73 ? 12.614 -5.471 1.149 1.00 98.81 73 ALA A N 1
ATOM 557 C CA . ALA A 1 73 ? 12.974 -6.584 2.027 1.00 98.81 73 ALA A CA 1
ATOM 558 C C . ALA A 1 73 ? 12.939 -6.194 3.515 1.00 98.81 73 ALA A C 1
ATOM 560 O O . ALA A 1 73 ? 12.466 -6.958 4.368 1.00 98.81 73 ALA A O 1
ATOM 561 N N . ARG A 1 74 ? 13.415 -4.986 3.842 1.00 98.88 74 ARG A N 1
ATOM 562 C CA . ARG A 1 74 ? 13.411 -4.463 5.211 1.00 98.88 74 ARG A CA 1
ATOM 563 C C . ARG A 1 74 ? 11.990 -4.218 5.712 1.00 98.88 74 ARG A C 1
ATOM 565 O O . ARG A 1 74 ? 11.669 -4.655 6.821 1.00 98.88 74 ARG A O 1
ATOM 572 N N . ILE A 1 75 ? 11.154 -3.519 4.943 1.00 98.88 75 ILE A N 1
ATOM 573 C CA . ILE A 1 75 ? 9.818 -3.118 5.411 1.00 98.88 75 ILE A CA 1
ATOM 574 C C . ILE A 1 75 ? 8.839 -4.289 5.466 1.00 98.88 75 ILE A C 1
ATOM 576 O O . ILE A 1 75 ? 8.064 -4.346 6.414 1.00 98.88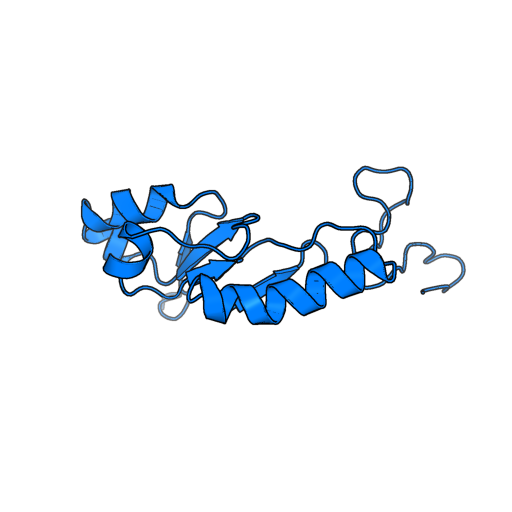 75 ILE A O 1
ATOM 580 N N . LEU A 1 76 ? 8.957 -5.287 4.580 1.00 98.88 76 LEU A N 1
ATOM 581 C CA . LEU A 1 76 ? 8.164 -6.524 4.657 1.00 98.88 76 LEU A CA 1
ATOM 582 C C . LEU A 1 76 ? 8.272 -7.209 6.028 1.00 98.88 76 LEU A C 1
ATOM 584 O O . LEU A 1 76 ? 7.285 -7.706 6.564 1.00 98.88 76 LEU A O 1
ATOM 588 N N . ASN A 1 77 ? 9.468 -7.206 6.622 1.00 98.88 77 ASN A N 1
ATOM 589 C CA . ASN A 1 77 ? 9.691 -7.760 7.956 1.00 98.88 77 ASN A CA 1
ATOM 590 C C . ASN A 1 77 ? 9.299 -6.764 9.054 1.00 98.88 77 ASN A C 1
ATOM 592 O O . ASN A 1 77 ? 8.595 -7.095 10.012 1.00 98.88 77 ASN A O 1
ATOM 596 N N . GLN A 1 78 ? 9.790 -5.529 8.942 1.00 98.88 78 GLN A N 1
ATOM 597 C CA . GLN A 1 78 ? 9.695 -4.560 10.027 1.00 98.88 78 GLN A CA 1
ATOM 598 C C . GLN A 1 78 ? 8.291 -3.978 10.197 1.00 98.88 78 GLN A C 1
ATOM 600 O O . GLN A 1 78 ? 7.949 -3.629 11.322 1.00 98.88 78 GLN A O 1
ATOM 605 N N . ASN A 1 79 ? 7.454 -3.925 9.158 1.00 98.94 79 ASN A N 1
ATOM 606 C CA . ASN A 1 79 ? 6.069 -3.457 9.272 1.00 98.94 79 ASN A CA 1
ATOM 607 C C . ASN A 1 79 ? 5.269 -4.299 10.283 1.00 98.94 79 ASN A C 1
ATOM 609 O O . ASN A 1 79 ? 4.555 -3.748 11.127 1.00 98.94 79 ASN A O 1
ATOM 613 N N . TYR A 1 80 ? 5.462 -5.620 10.290 1.00 98.81 80 TYR A N 1
ATOM 614 C CA . TYR A 1 80 ? 4.859 -6.483 11.304 1.00 98.81 80 TYR A CA 1
ATOM 615 C C . TYR A 1 80 ? 5.540 -6.329 12.670 1.00 98.81 80 TYR A C 1
ATOM 617 O O . TYR A 1 80 ? 4.871 -6.047 13.665 1.00 98.81 80 TYR A O 1
ATOM 625 N N . VAL A 1 81 ? 6.871 -6.466 12.724 1.00 98.81 81 VAL A N 1
ATOM 626 C CA . VAL A 1 81 ? 7.634 -6.472 13.990 1.00 98.81 81 VAL A CA 1
ATOM 627 C C . VAL A 1 81 ? 7.465 -5.170 14.776 1.00 98.81 81 VAL A C 1
ATOM 629 O O . VAL A 1 81 ? 7.319 -5.194 15.996 1.00 98.81 81 VAL A O 1
ATOM 632 N N . ASN A 1 82 ? 7.469 -4.032 14.085 1.00 98.81 82 ASN A N 1
ATOM 633 C CA . ASN A 1 82 ? 7.452 -2.711 14.704 1.00 98.81 82 ASN A CA 1
ATOM 634 C C . ASN A 1 82 ? 6.047 -2.094 14.786 1.00 98.81 82 ASN A C 1
ATOM 636 O O . ASN A 1 82 ? 5.820 -1.259 15.663 1.00 98.81 82 ASN A O 1
ATOM 640 N N . GLY A 1 83 ? 5.138 -2.458 13.876 1.00 98.50 83 GLY A N 1
ATOM 641 C CA . GLY A 1 83 ? 3.852 -1.780 13.680 1.00 98.50 83 GLY A CA 1
ATOM 642 C C . GLY A 1 83 ? 2.624 -2.688 13.733 1.00 98.50 83 GLY A C 1
ATOM 643 O O . GLY A 1 83 ? 1.516 -2.194 13.564 1.00 98.50 83 GLY A O 1
ATOM 644 N N . ARG A 1 84 ? 2.790 -4.001 13.959 1.00 98.62 84 ARG A N 1
ATOM 645 C CA . ARG A 1 84 ? 1.719 -5.018 13.899 1.00 98.62 84 ARG A CA 1
ATOM 646 C C . ARG A 1 84 ? 0.956 -5.053 12.572 1.00 98.62 84 ARG A C 1
ATOM 648 O O . ARG A 1 84 ? -0.162 -5.567 12.517 1.00 98.62 84 ARG A O 1
ATOM 655 N N . MET A 1 85 ? 1.558 -4.543 11.501 1.00 98.88 85 MET A N 1
ATOM 656 C CA . MET A 1 85 ? 0.920 -4.568 10.196 1.00 98.88 85 MET A CA 1
ATOM 657 C C . MET A 1 85 ? 1.025 -5.963 9.587 1.00 98.88 85 MET A C 1
ATOM 659 O O . MET A 1 85 ? 2.118 -6.506 9.454 1.00 98.88 85 MET A O 1
ATOM 663 N N . THR A 1 86 ? -0.116 -6.559 9.245 1.00 98.88 86 THR A N 1
ATOM 664 C CA . THR A 1 86 ? -0.206 -7.952 8.759 1.00 98.88 86 THR A CA 1
ATOM 665 C C . THR A 1 86 ? -0.261 -8.070 7.237 1.00 98.88 86 THR A C 1
ATOM 667 O O . THR A 1 86 ? -0.278 -9.178 6.710 1.00 98.88 86 THR A O 1
ATOM 670 N N . SER A 1 87 ? -0.254 -6.938 6.534 1.00 98.88 87 SER A N 1
ATOM 671 C CA . SER A 1 87 ? -0.072 -6.845 5.087 1.00 98.88 87 SER A CA 1
ATOM 672 C C . SER A 1 87 ? 0.738 -5.593 4.762 1.00 98.88 87 SER A C 1
ATOM 674 O O . SER A 1 87 ? 0.669 -4.597 5.488 1.00 98.88 87 SER A O 1
ATOM 676 N N . THR A 1 88 ? 1.526 -5.662 3.693 1.00 98.94 88 THR A N 1
ATOM 677 C CA . THR A 1 88 ? 2.235 -4.529 3.088 1.00 98.94 88 THR A CA 1
ATOM 678 C C . THR A 1 88 ? 2.032 -4.621 1.582 1.00 98.94 88 THR A C 1
ATOM 680 O O . THR A 1 88 ? 2.329 -5.662 0.994 1.00 98.94 88 THR A O 1
ATOM 683 N N . ILE A 1 89 ? 1.505 -3.566 0.970 1.00 98.88 89 ILE A N 1
ATOM 684 C CA . ILE A 1 89 ? 1.145 -3.526 -0.449 1.00 98.88 89 ILE A CA 1
ATOM 685 C C . ILE A 1 89 ? 2.043 -2.500 -1.139 1.00 98.88 89 ILE A C 1
ATOM 687 O O . ILE A 1 89 ? 2.128 -1.354 -0.713 1.00 98.88 89 ILE A O 1
ATOM 691 N N . SER A 1 90 ? 2.743 -2.937 -2.185 1.00 98.75 90 SER A N 1
ATOM 692 C CA . SER A 1 90 ? 3.660 -2.087 -2.944 1.00 98.75 90 SER A CA 1
ATOM 693 C C . SER A 1 90 ? 2.894 -1.171 -3.892 1.00 98.75 90 SER A C 1
ATOM 695 O O . SER A 1 90 ? 2.113 -1.657 -4.720 1.00 98.75 90 SER A O 1
ATOM 697 N N . TRP A 1 91 ? 3.178 0.127 -3.831 1.00 98.62 91 TRP A N 1
ATOM 698 C CA . TRP A 1 91 ? 2.998 1.011 -4.968 1.00 98.62 91 TRP A CA 1
ATOM 699 C C . TRP A 1 91 ? 4.329 1.098 -5.732 1.00 98.62 91 TRP A C 1
ATOM 701 O O . TRP A 1 91 ? 5.318 1.551 -5.171 1.00 98.62 9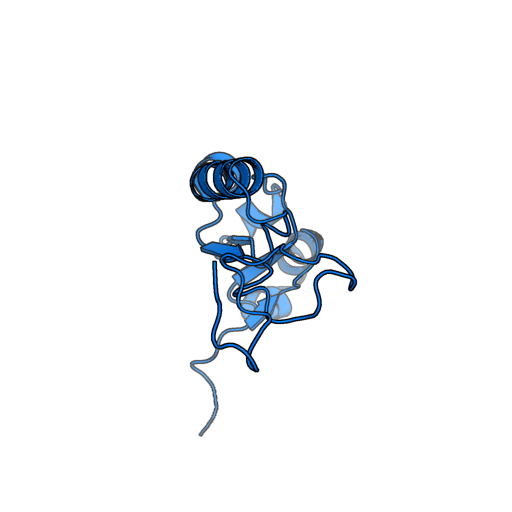1 TRP A O 1
ATOM 711 N N . ASN A 1 92 ? 4.432 0.640 -6.978 1.00 98.50 92 ASN A N 1
ATOM 712 C CA . ASN A 1 92 ? 3.402 -0.028 -7.783 1.00 98.50 92 ASN A CA 1
ATOM 713 C C . ASN A 1 92 ? 3.802 -1.450 -8.206 1.00 98.50 92 ASN A C 1
ATOM 715 O O . ASN A 1 92 ? 4.867 -1.965 -7.863 1.00 98.50 92 ASN A O 1
ATOM 719 N N . LEU A 1 93 ? 2.871 -2.141 -8.872 1.00 98.50 93 LEU A N 1
ATOM 720 C CA . LEU A 1 93 ? 3.026 -3.552 -9.222 1.00 98.50 93 LEU A CA 1
ATOM 721 C C . LEU A 1 93 ? 4.145 -3.758 -10.252 1.00 98.50 93 LEU A C 1
ATOM 723 O O . LEU A 1 93 ? 5.066 -4.527 -10.003 1.00 98.50 93 LEU A O 1
ATOM 727 N N . ILE A 1 94 ? 4.048 -3.092 -11.402 1.00 98.44 94 ILE A N 1
ATOM 728 C CA . ILE A 1 94 ? 4.987 -3.178 -12.525 1.00 98.44 94 ILE A CA 1
ATOM 729 C C . ILE A 1 94 ? 5.115 -1.773 -13.118 1.00 98.44 94 ILE A C 1
ATOM 731 O O . ILE A 1 94 ? 4.097 -1.125 -13.386 1.00 98.44 94 ILE A O 1
ATOM 735 N N . ALA A 1 95 ? 6.345 -1.335 -13.384 1.00 98.50 95 ALA A N 1
ATOM 736 C CA . ALA A 1 95 ? 6.611 -0.100 -14.107 1.00 98.50 95 ALA A CA 1
ATOM 737 C C . ALA A 1 95 ? 6.314 -0.300 -15.606 1.00 98.50 95 ALA A C 1
ATOM 739 O O . ALA A 1 95 ? 7.188 -0.655 -16.393 1.00 98.50 95 ALA A O 1
ATOM 740 N N . SER A 1 96 ? 5.043 -0.119 -15.982 1.00 98.56 96 SER A N 1
ATOM 741 C CA . SER A 1 96 ? 4.532 -0.168 -17.367 1.00 98.56 96 SER A CA 1
ATOM 742 C C . SER A 1 96 ? 4.033 1.201 -17.834 1.00 98.56 96 SER A C 1
ATOM 744 O O . SER A 1 96 ? 2.946 1.352 -18.394 1.00 98.56 96 SER A O 1
ATOM 746 N N . TYR A 1 97 ? 4.823 2.224 -17.547 1.00 98.12 97 TYR A N 1
ATOM 747 C CA . TYR A 1 97 ? 4.608 3.613 -17.927 1.00 98.12 97 TYR A CA 1
ATOM 748 C C . TYR A 1 97 ? 5.968 4.220 -18.266 1.00 98.12 97 TYR A C 1
ATOM 750 O O . TYR A 1 97 ? 6.989 3.719 -17.806 1.00 98.12 97 TYR A O 1
ATOM 758 N N . TYR A 1 98 ? 5.990 5.276 -19.085 1.00 98.00 98 TYR A N 1
ATOM 759 C CA . TYR A 1 98 ? 7.253 5.857 -19.536 1.00 98.00 98 TYR A CA 1
ATOM 760 C C . TYR A 1 98 ? 8.135 6.276 -18.355 1.00 98.00 98 TYR A C 1
ATOM 762 O O . TYR A 1 98 ? 7.672 6.986 -17.461 1.00 98.00 98 TYR A O 1
ATOM 770 N N . GLU A 1 99 ? 9.413 5.899 -18.404 1.00 96.06 99 GLU A N 1
ATOM 771 C CA . GLU A 1 99 ? 10.410 6.197 -17.367 1.00 96.06 99 GLU A CA 1
ATOM 772 C C . GLU A 1 99 ? 10.516 7.700 -17.038 1.00 96.06 99 GLU A C 1
ATOM 774 O O . GLU A 1 99 ? 10.800 8.087 -15.911 1.00 96.06 99 GLU A O 1
ATOM 779 N N . ASN A 1 100 ? 10.239 8.579 -18.004 1.00 96.62 100 ASN A N 1
ATOM 780 C CA . ASN A 1 100 ? 10.293 10.029 -17.805 1.00 96.62 100 ASN A CA 1
ATOM 781 C C . ASN A 1 100 ? 9.029 10.640 -17.165 1.00 96.62 100 ASN A C 1
ATOM 783 O O . ASN A 1 100 ? 8.972 11.861 -16.988 1.00 96.62 100 ASN A O 1
ATOM 787 N N . LEU A 1 101 ? 8.013 9.834 -16.844 1.00 98.12 101 LEU A N 1
ATOM 788 C CA . LEU A 1 101 ? 6.905 10.252 -15.985 1.00 98.12 101 LEU A CA 1
ATOM 789 C C . LEU A 1 101 ? 7.328 10.203 -14.511 1.00 98.12 101 LEU A C 1
ATOM 791 O O . LEU A 1 101 ? 8.394 9.710 -14.151 1.00 98.12 101 LEU A O 1
ATOM 795 N N . SER A 1 102 ? 6.492 10.754 -13.631 1.00 97.25 102 SER A N 1
ATOM 796 C CA . SER A 1 102 ? 6.743 10.687 -12.191 1.00 97.25 102 SER A CA 1
ATOM 797 C C . SER A 1 102 ? 6.898 9.234 -11.735 1.00 97.25 102 SER A C 1
ATOM 799 O O . SER A 1 102 ? 6.065 8.398 -12.083 1.00 97.25 102 SER A O 1
ATOM 801 N N . PHE A 1 103 ? 7.935 8.975 -10.929 1.00 97.31 103 PHE A N 1
ATOM 802 C CA . PHE A 1 103 ? 8.223 7.660 -10.341 1.00 97.31 103 PHE A CA 1
ATOM 803 C C . PHE A 1 103 ? 8.541 6.567 -11.381 1.00 97.31 103 PHE A C 1
ATOM 805 O O . PHE A 1 103 ? 8.177 5.404 -11.206 1.00 97.31 103 PHE A O 1
ATOM 812 N N . GLY A 1 104 ? 9.173 6.932 -12.504 1.00 97.12 104 GLY A N 1
ATOM 813 C CA . GLY A 1 104 ? 9.671 5.981 -13.503 1.00 97.12 104 GLY A CA 1
ATOM 814 C C . GLY A 1 104 ? 10.564 4.906 -12.889 1.00 97.12 104 GLY A C 1
ATOM 815 O O . GLY A 1 104 ? 11.550 5.236 -12.242 1.00 97.12 104 GLY A O 1
ATOM 816 N N . GLY A 1 105 ? 10.216 3.632 -13.094 1.00 96.81 105 GLY A N 1
ATOM 817 C CA . GLY A 1 105 ? 10.968 2.497 -12.546 1.00 96.81 105 GLY A CA 1
ATOM 818 C C . GLY A 1 105 ? 10.635 2.117 -11.096 1.00 96.81 105 GLY A C 1
ATOM 819 O O . GLY A 1 105 ? 11.273 1.224 -10.554 1.00 96.81 105 GLY A O 1
ATOM 820 N N . ASP A 1 106 ? 9.621 2.713 -10.461 1.00 98.19 106 ASP A N 1
ATOM 821 C CA . ASP A 1 106 ? 9.253 2.422 -9.057 1.00 98.19 106 ASP A CA 1
ATOM 822 C C . ASP A 1 106 ? 8.285 1.219 -8.898 1.00 98.19 106 ASP A C 1
ATOM 824 O O . ASP A 1 106 ? 7.484 1.147 -7.962 1.00 98.19 106 ASP A O 1
ATOM 828 N N . GLY A 1 107 ? 8.313 0.268 -9.836 1.00 98.12 107 GLY A N 1
ATOM 829 C CA . GLY A 1 107 ? 7.510 -0.962 -9.794 1.00 98.12 107 GLY A CA 1
ATOM 830 C C . GLY A 1 107 ? 8.335 -2.181 -9.379 1.00 98.12 107 GLY A C 1
ATOM 831 O O . GLY A 1 107 ? 9.549 -2.166 -9.502 1.00 98.12 107 GLY A O 1
ATOM 832 N N . LEU A 1 108 ? 7.715 -3.289 -8.960 1.00 98.44 108 LEU A N 1
ATOM 833 C CA . LEU A 1 108 ? 8.472 -4.495 -8.551 1.00 98.44 108 LEU A CA 1
ATOM 834 C C . LEU A 1 108 ? 9.302 -5.138 -9.684 1.00 98.44 108 LEU A C 1
ATOM 836 O O . LEU A 1 108 ? 10.192 -5.939 -9.411 1.00 98.44 108 LEU A O 1
ATOM 840 N N . MET A 1 109 ? 8.980 -4.809 -10.935 1.00 98.31 109 MET A N 1
ATOM 841 C CA . MET A 1 109 ? 9.757 -5.077 -12.149 1.00 98.31 109 MET A CA 1
ATOM 842 C C . MET A 1 109 ? 9.413 -4.013 -13.208 1.00 98.31 109 MET A C 1
ATOM 844 O O . MET A 1 109 ? 8.423 -3.288 -13.049 1.00 98.31 109 MET A O 1
ATOM 848 N N . THR A 1 110 ? 10.170 -3.947 -14.300 1.00 98.56 110 THR A N 1
ATOM 849 C CA . THR A 1 110 ? 9.983 -2.997 -15.406 1.00 98.56 110 THR A CA 1
ATOM 850 C C . THR A 1 110 ? 9.523 -3.713 -16.671 1.00 98.56 110 THR A C 1
ATOM 852 O O . THR A 1 110 ? 10.105 -4.706 -17.103 1.00 98.56 110 THR A O 1
ATOM 855 N N . ALA A 1 111 ? 8.458 -3.202 -17.286 1.00 98.56 111 ALA A N 1
ATOM 856 C CA . ALA A 1 111 ? 7.926 -3.697 -18.554 1.00 98.56 111 ALA A CA 1
ATOM 857 C C . ALA A 1 111 ? 7.221 -2.552 -19.297 1.00 98.56 111 ALA A C 1
ATOM 859 O O . ALA A 1 111 ? 5.993 -2.539 -19.437 1.00 98.56 111 ALA A O 1
ATOM 860 N N . ASP A 1 112 ? 7.997 -1.559 -19.721 1.00 97.88 112 ASP A N 1
ATOM 861 C CA . ASP A 1 112 ? 7.536 -0.313 -20.342 1.00 97.88 112 ASP A CA 1
ATOM 862 C C . ASP A 1 112 ? 7.733 -0.268 -21.870 1.00 97.88 112 ASP A C 1
ATOM 864 O O . ASP A 1 112 ? 7.286 0.682 -22.515 1.00 97.88 112 ASP A O 1
ATOM 868 N N . GLU A 1 113 ? 8.299 -1.322 -22.473 1.00 98.38 113 GLU A N 1
ATOM 869 C CA . GLU A 1 113 ? 8.497 -1.448 -23.924 1.00 98.38 113 GLU A CA 1
ATOM 870 C C . GLU A 1 113 ? 7.624 -2.541 -24.584 1.00 98.38 113 GLU A C 1
ATOM 872 O O . GLU A 1 113 ? 8.130 -3.527 -25.140 1.00 98.38 113 GLU A O 1
ATOM 877 N N . PRO A 1 114 ? 6.287 -2.392 -24.627 1.00 98.38 114 PRO A N 1
ATOM 878 C CA . PRO A 1 114 ? 5.425 -3.394 -25.255 1.00 98.38 114 PRO A CA 1
ATOM 879 C C . PRO A 1 114 ? 5.710 -3.597 -26.755 1.00 98.38 114 PRO A C 1
ATOM 881 O O . PRO A 1 114 ? 5.380 -4.646 -27.303 1.00 98.38 114 PRO A O 1
ATOM 884 N N . TRP A 1 115 ? 6.321 -2.620 -27.438 1.00 98.44 115 TRP A N 1
ATOM 885 C CA . TRP A 1 115 ? 6.675 -2.709 -28.862 1.00 98.44 115 TRP A CA 1
ATOM 886 C C . TRP A 1 115 ? 7.895 -3.595 -29.148 1.00 98.44 115 TRP A C 1
ATOM 888 O O . TRP A 1 115 ? 8.009 -4.103 -30.264 1.00 98.44 115 TRP A O 1
ATOM 898 N N . SER A 1 116 ? 8.803 -3.771 -28.184 1.00 98.44 116 SER A N 1
ATOM 899 C CA . SER A 1 116 ? 9.981 -4.644 -28.312 1.00 98.44 116 SER A CA 1
ATOM 900 C C . SER A 1 116 ? 9.764 -5.999 -27.633 1.00 98.44 116 SER A C 1
ATOM 902 O O . SER A 1 116 ? 10.377 -6.991 -28.029 1.00 98.44 116 SER A O 1
ATOM 904 N N . GLY A 1 117 ? 8.873 -6.049 -26.634 1.00 98.19 117 GLY A N 1
ATOM 905 C CA . GLY A 1 117 ? 8.675 -7.207 -25.764 1.00 98.19 117 GLY A CA 1
ATOM 906 C C . GLY A 1 117 ? 9.727 -7.327 -24.655 1.00 98.19 117 GLY A C 1
ATOM 907 O O . GLY A 1 117 ? 9.798 -8.372 -24.010 1.00 98.19 117 GLY A O 1
ATOM 908 N N . HIS A 1 118 ? 10.553 -6.298 -24.448 1.00 98.25 118 HIS A N 1
ATOM 909 C CA . HIS A 1 118 ? 11.562 -6.248 -23.392 1.00 98.25 118 HIS A CA 1
ATOM 910 C C . HIS A 1 118 ? 10.941 -6.009 -22.001 1.00 98.25 118 HIS A C 1
ATOM 912 O O . HIS A 1 118 ? 9.960 -5.280 -21.864 1.00 98.25 118 HIS A O 1
ATOM 918 N N . TYR A 1 119 ? 11.528 -6.636 -20.977 1.00 97.56 119 TYR A N 1
ATOM 919 C CA . TYR A 1 119 ? 11.236 -6.439 -19.554 1.00 97.56 119 TYR A CA 1
ATOM 920 C C . TYR A 1 119 ? 12.504 -6.720 -18.727 1.00 97.56 119 TYR A C 1
ATOM 922 O O . TYR A 1 119 ? 13.340 -7.527 -19.159 1.00 97.56 119 TYR A O 1
ATOM 930 N N . VAL A 1 120 ? 12.636 -6.085 -17.558 1.00 86.94 120 VAL A N 1
ATOM 931 C CA . VAL A 1 120 ? 13.748 -6.260 -16.598 1.00 86.94 120 VAL A CA 1
ATOM 932 C C . VAL A 1 120 ? 13.274 -6.288 -15.156 1.00 86.94 120 VAL A C 1
ATOM 934 O O . VAL A 1 120 ? 12.220 -5.685 -14.860 1.00 86.94 120 VAL A O 1
#

Foldseek 3Di:
DDPVVDADEDDQADQVLLVVCVVDVVSLVRHQEHEYAACVLAADPSNVVSVHAYAPNEDQLDAQDPVSVVRVVVSVPSNCVHHVHPYYQYPPAEQQDDLPPPSRRSHPWYDPCPVVRDID

Organism: Cirrhinus mrigala (NCBI:txid683832)

Radius of gyration: 17.18 Å; chains: 1; bounding box: 48×21×50 Å

pLDDT: mean 97.64, std 4.09, range [57.97, 98.94]

Secondary structure (DSSP, 8-state):
---TT---EEEEE-THHHHHHHH-HHHHHH-SEEEEE--TT---HHHHHT--EEEEEEEE-S-TTHHHHHHHHHHHHHHHHHH-EEEEEEE-S-B-S-TTSTTTT-SSSB--BTTTTB--

InterPro domains:
  IPR001286 Glycoside hydrolase, family 59 [PTHR15172] (2-120)
  IPR017853 Glycoside hydrolase superfamily [SSF51445] (5-119)
  IPR049161 Glycosyl hydrolase family 59, catalytic domain [PF02057] (2-119)